Protein AF-A0A3C0EA21-F1 (afdb_monomer_lite)

Radius of gyration: 18.74 Å; chains: 1; bounding box: 52×26×47 Å

Structure (mmCIF, N/CA/C/O backbone):
data_AF-A0A3C0EA21-F1
#
_entry.id   AF-A0A3C0EA21-F1
#
loop_
_atom_site.group_PDB
_atom_site.id
_atom_site.type_symbol
_atom_site.label_atom_id
_atom_site.label_alt_id
_atom_site.label_comp_id
_atom_site.label_asym_id
_atom_site.label_entity_id
_atom_site.label_seq_id
_atom_site.pdbx_PDB_ins_code
_atom_site.Cartn_x
_atom_site.Cartn_y
_atom_site.Cartn_z
_atom_site.occupancy
_atom_site.B_iso_or_equiv
_atom_site.auth_seq_id
_atom_site.auth_comp_id
_atom_site.auth_asym_id
_atom_site.auth_atom_id
_atom_site.pdbx_PDB_model_num
ATOM 1 N N . MET A 1 1 ? -34.820 5.944 -8.350 1.00 35.91 1 MET A N 1
ATOM 2 C CA . MET A 1 1 ? -34.571 5.439 -6.982 1.00 35.91 1 MET A CA 1
ATOM 3 C C . MET A 1 1 ? -33.101 5.651 -6.672 1.00 35.91 1 MET A C 1
ATOM 5 O O . MET A 1 1 ? -32.266 5.220 -7.448 1.00 35.91 1 MET A O 1
ATOM 9 N N . SER A 1 2 ? -32.838 6.439 -5.630 1.00 38.44 2 SER A N 1
ATOM 10 C CA . SER A 1 2 ? -31.528 6.955 -5.207 1.00 38.44 2 SER A CA 1
ATOM 11 C C . SER A 1 2 ? -30.592 5.862 -4.678 1.00 38.44 2 SER A C 1
ATOM 13 O O . SER A 1 2 ? -31.096 4.922 -4.060 1.00 38.44 2 SER A O 1
ATOM 15 N N . ARG A 1 3 ? -29.274 6.060 -4.888 1.00 41.22 3 ARG A N 1
ATOM 16 C CA . ARG A 1 3 ? -28.055 5.478 -4.255 1.00 41.22 3 ARG A CA 1
ATOM 17 C C . ARG A 1 3 ? -27.056 5.208 -5.385 1.00 41.22 3 ARG A C 1
ATOM 19 O O . ARG A 1 3 ? -27.339 4.374 -6.225 1.00 41.22 3 ARG A O 1
ATOM 26 N N . PHE A 1 4 ? -25.996 5.988 -5.586 1.00 42.06 4 PHE A N 1
ATOM 27 C CA . PHE A 1 4 ? -24.858 6.177 -4.688 1.00 42.06 4 PHE A CA 1
ATOM 28 C C . PHE A 1 4 ? -24.368 7.634 -4.728 1.00 42.06 4 PHE A C 1
ATOM 30 O O . PHE A 1 4 ? -23.928 8.122 -5.762 1.00 42.06 4 PHE A O 1
ATOM 37 N N . GLY A 1 5 ? -24.462 8.329 -3.594 1.00 36.94 5 GLY A N 1
ATOM 38 C CA . GLY A 1 5 ? -23.948 9.689 -3.394 1.00 36.94 5 GLY A CA 1
ATOM 39 C C . GLY A 1 5 ? -22.817 9.716 -2.366 1.00 36.94 5 GLY A C 1
ATOM 40 O O . GLY A 1 5 ? -22.828 10.564 -1.481 1.00 36.94 5 GLY A O 1
ATOM 41 N N . GLY A 1 6 ? -21.905 8.743 -2.421 1.00 47.34 6 GLY A N 1
ATOM 42 C CA . GLY A 1 6 ? -20.724 8.686 -1.561 1.00 47.34 6 GLY A CA 1
ATOM 43 C C . GLY A 1 6 ? -19.467 8.870 -2.400 1.00 47.34 6 GLY A C 1
ATOM 44 O O . GLY A 1 6 ? -19.186 8.048 -3.269 1.00 47.34 6 GLY A O 1
ATOM 45 N N . SER A 1 7 ? -18.717 9.947 -2.169 1.00 55.28 7 SER A N 1
ATOM 46 C CA . SER A 1 7 ? -17.363 10.078 -2.711 1.00 55.28 7 SER A CA 1
ATOM 47 C C . SER A 1 7 ? -16.464 9.073 -1.994 1.00 55.28 7 SER A C 1
ATOM 49 O O . SER A 1 7 ? -16.044 9.330 -0.867 1.00 55.28 7 SER A O 1
ATOM 51 N N . TYR A 1 8 ? -16.177 7.935 -2.628 1.00 57.28 8 TYR A N 1
ATOM 52 C CA . TYR A 1 8 ? -15.160 7.001 -2.146 1.00 57.28 8 TYR A CA 1
ATOM 53 C C . TYR A 1 8 ? -13.814 7.730 -2.087 1.00 57.28 8 TYR A C 1
ATOM 55 O O . TYR A 1 8 ? -13.249 8.101 -3.116 1.00 57.28 8 TYR A O 1
ATOM 63 N N . ALA A 1 9 ? -13.318 7.977 -0.877 1.00 74.19 9 ALA A N 1
ATOM 64 C CA . ALA A 1 9 ? -12.026 8.614 -0.661 1.00 74.19 9 ALA A CA 1
ATOM 65 C C . ALA A 1 9 ? -10.981 7.543 -0.332 1.00 74.19 9 ALA A C 1
ATOM 67 O O . ALA A 1 9 ? -11.145 6.777 0.621 1.00 74.19 9 ALA A O 1
ATOM 68 N N . VAL A 1 10 ? -9.902 7.504 -1.117 1.00 76.56 10 VAL A N 1
ATOM 69 C CA . VAL A 1 10 ? -8.715 6.696 -0.819 1.00 76.56 10 VAL A CA 1
ATOM 70 C C . VAL A 1 10 ? -7.712 7.574 -0.082 1.00 76.56 10 VAL A C 1
ATOM 72 O O . VAL A 1 10 ? -7.332 8.636 -0.573 1.00 76.56 10 VAL A O 1
ATOM 75 N N . LEU A 1 11 ? -7.289 7.137 1.100 1.00 75.06 11 LEU A N 1
ATOM 76 C CA . LEU A 1 11 ? -6.243 7.783 1.881 1.00 75.06 11 LEU A CA 1
ATOM 77 C C . LEU A 1 11 ? -4.923 7.038 1.661 1.00 75.06 11 LEU A C 1
ATOM 79 O O . LEU A 1 11 ? -4.826 5.862 2.006 1.00 75.06 11 LEU A O 1
ATOM 83 N N . LEU A 1 12 ? -3.920 7.724 1.111 1.00 77.69 12 LEU A N 1
ATOM 84 C CA . LEU A 1 12 ? -2.558 7.206 0.981 1.00 77.69 12 LEU A CA 1
ATOM 85 C C . LEU A 1 12 ? -1.689 7.753 2.117 1.00 77.69 12 LEU A C 1
ATOM 87 O O . LEU A 1 12 ? -1.577 8.968 2.274 1.00 77.69 12 LEU A O 1
ATOM 91 N N . LEU A 1 13 ? -1.088 6.859 2.898 1.00 73.06 13 LEU A N 1
ATOM 92 C CA . LEU A 1 13 ? -0.196 7.196 4.006 1.00 73.06 13 LEU A CA 1
ATOM 93 C C . LEU A 1 13 ? 1.208 6.651 3.731 1.00 73.06 13 LEU A C 1
ATOM 95 O O . LEU A 1 13 ? 1.386 5.450 3.525 1.00 73.06 13 LEU A O 1
ATOM 99 N N . ASP A 1 14 ? 2.205 7.530 3.756 1.00 71.88 14 ASP A N 1
ATOM 100 C CA . ASP A 1 14 ? 3.612 7.139 3.745 1.00 71.88 14 ASP A CA 1
ATOM 101 C C . ASP A 1 14 ? 4.130 7.138 5.191 1.00 71.88 14 ASP A C 1
ATOM 103 O O . ASP A 1 14 ? 4.133 8.179 5.863 1.00 71.88 14 ASP A O 1
ATOM 107 N N . GLU A 1 15 ? 4.512 5.963 5.705 1.00 61.19 15 GLU A N 1
ATOM 108 C CA . GLU A 1 15 ? 4.927 5.767 7.103 1.00 61.19 15 GLU A CA 1
ATOM 109 C C . GLU A 1 15 ? 6.223 6.537 7.453 1.00 61.19 15 GLU A C 1
ATOM 111 O O . GLU A 1 15 ? 6.562 6.669 8.628 1.00 61.19 15 GLU A O 1
ATOM 116 N N . ALA A 1 16 ? 6.884 7.174 6.477 1.00 54.19 16 ALA A N 1
ATOM 117 C CA . ALA A 1 16 ? 7.945 8.157 6.711 1.00 54.19 16 ALA A CA 1
ATOM 118 C C . ALA A 1 16 ? 7.466 9.497 7.327 1.00 54.19 16 ALA A C 1
ATOM 120 O O . ALA A 1 16 ? 8.285 10.288 7.798 1.00 54.19 16 ALA A O 1
ATOM 121 N N . THR A 1 17 ? 6.157 9.774 7.379 1.00 47.81 17 THR A N 1
ATOM 122 C CA . THR A 1 17 ? 5.621 11.103 7.759 1.00 47.81 17 THR A CA 1
ATOM 123 C C . THR A 1 17 ? 5.307 11.275 9.253 1.00 47.81 17 THR A C 1
ATOM 125 O O . THR A 1 17 ? 4.414 12.039 9.621 1.00 47.81 17 THR A O 1
ATOM 128 N N . ALA A 1 18 ? 6.001 10.585 10.157 1.00 44.00 18 ALA A N 1
ATOM 129 C CA . ALA A 1 18 ? 5.729 10.736 11.583 1.00 44.00 18 ALA A CA 1
ATOM 130 C C . ALA A 1 18 ? 6.980 10.557 12.446 1.00 44.00 18 ALA A C 1
ATOM 132 O O . ALA A 1 18 ? 7.290 9.471 12.925 1.00 44.00 18 ALA A O 1
ATOM 133 N N . ALA A 1 19 ? 7.625 11.676 12.775 1.00 50.41 19 ALA A N 1
ATOM 134 C CA . ALA A 1 19 ? 8.427 11.817 13.990 1.00 50.41 19 ALA A CA 1
ATOM 135 C C . ALA A 1 19 ? 7.528 11.756 15.252 1.00 50.41 19 ALA A C 1
ATOM 137 O O . ALA A 1 19 ? 7.560 12.642 16.104 1.00 50.41 19 ALA A O 1
ATOM 138 N N . ILE A 1 20 ? 6.656 10.748 15.346 1.00 53.22 20 ILE A N 1
ATOM 139 C CA . ILE A 1 20 ? 5.668 10.588 16.410 1.00 53.22 20 ILE A CA 1
ATOM 140 C C . ILE A 1 20 ? 6.130 9.443 17.312 1.00 53.22 20 ILE A C 1
ATOM 142 O O . ILE A 1 20 ? 6.270 8.301 16.886 1.00 53.22 20 ILE A O 1
ATOM 146 N N . VAL A 1 21 ? 6.382 9.770 18.580 1.00 56.50 21 VAL A N 1
ATOM 147 C CA . VAL A 1 21 ? 6.737 8.814 19.637 1.00 56.50 21 VAL A CA 1
ATOM 148 C C . VAL A 1 21 ? 5.591 7.808 19.823 1.00 56.50 21 VAL A C 1
ATOM 150 O O . VAL A 1 21 ? 4.420 8.187 19.816 1.00 56.50 21 VAL A O 1
ATOM 153 N N . SER A 1 22 ? 5.936 6.532 20.009 1.00 58.72 22 SER A N 1
ATOM 154 C CA . SER A 1 22 ? 5.068 5.338 19.959 1.00 58.72 22 SER A CA 1
ATOM 155 C C . SER A 1 22 ? 3.670 5.436 20.595 1.00 58.72 22 SER A C 1
ATOM 157 O O . SER A 1 22 ? 2.733 4.822 20.090 1.00 58.72 22 SER A O 1
ATOM 159 N N . ALA A 1 23 ? 3.489 6.198 21.678 1.00 58.66 23 ALA A N 1
ATOM 160 C CA . ALA A 1 23 ? 2.183 6.364 22.325 1.00 58.66 23 ALA A CA 1
ATOM 161 C C . ALA A 1 23 ? 1.194 7.200 21.487 1.00 58.66 23 ALA A C 1
ATOM 163 O O . ALA A 1 23 ? 0.006 6.885 21.423 1.00 58.66 23 ALA A O 1
ATOM 164 N N . SER A 1 24 ? 1.683 8.239 20.806 1.00 65.25 24 SER A N 1
ATOM 165 C CA . SER A 1 24 ? 0.860 9.094 19.942 1.00 65.25 24 SER A CA 1
ATOM 166 C C . SER A 1 24 ? 0.525 8.415 18.608 1.00 65.25 24 SER A C 1
ATOM 168 O O . SER A 1 24 ? -0.494 8.725 17.996 1.00 65.25 24 SER A O 1
ATOM 170 N N . GLU A 1 25 ? 1.337 7.444 18.182 1.00 67.88 25 GLU A N 1
ATOM 171 C CA . GLU A 1 25 ? 1.123 6.678 16.953 1.00 67.88 25 GLU A CA 1
ATOM 172 C C . GLU A 1 25 ? -0.128 5.788 17.048 1.00 67.88 25 GLU A C 1
ATOM 174 O O . GLU A 1 25 ? -0.987 5.825 16.167 1.00 67.88 25 GLU A O 1
ATOM 179 N N . ALA A 1 26 ? -0.278 5.038 18.144 1.00 71.31 26 ALA A N 1
ATOM 180 C CA . ALA A 1 26 ? -1.426 4.154 18.353 1.00 71.31 26 ALA A CA 1
ATOM 181 C C . ALA A 1 26 ? -2.753 4.932 18.422 1.00 71.31 26 ALA A C 1
ATOM 183 O O . ALA A 1 26 ? -3.750 4.523 17.826 1.00 71.31 26 ALA A O 1
ATOM 184 N N . ALA A 1 27 ? -2.760 6.087 19.097 1.00 73.06 27 ALA A N 1
ATOM 185 C CA . ALA A 1 27 ? -3.936 6.952 19.184 1.00 73.06 27 ALA A CA 1
ATOM 186 C C . ALA A 1 27 ? -4.318 7.548 17.817 1.00 73.06 27 ALA A C 1
ATOM 188 O O . ALA A 1 27 ? -5.494 7.560 17.450 1.00 73.06 27 ALA A O 1
ATOM 189 N N . PHE A 1 28 ? -3.329 7.991 17.036 1.00 74.38 28 PHE A N 1
ATOM 190 C CA . PHE A 1 28 ? -3.549 8.501 15.684 1.00 74.38 28 PHE A CA 1
ATOM 191 C 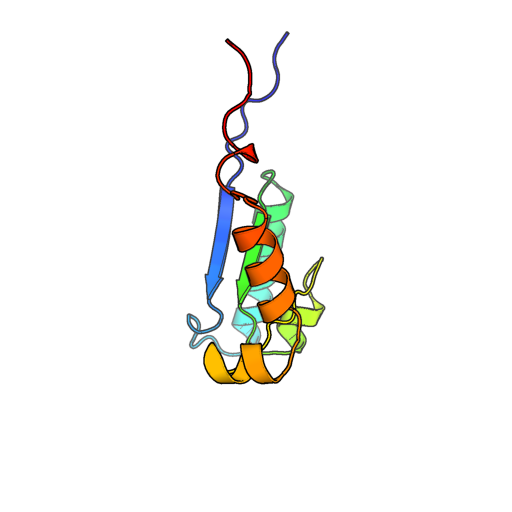C . PHE A 1 28 ? -4.084 7.413 14.741 1.00 74.38 28 PHE A C 1
ATOM 193 O O . PHE A 1 28 ? -5.074 7.636 14.045 1.00 74.38 28 PHE A O 1
ATOM 200 N N . ARG A 1 29 ? -3.502 6.205 14.776 1.00 73.31 29 ARG A N 1
ATOM 201 C CA . ARG A 1 29 ? -3.990 5.036 14.020 1.00 73.31 29 ARG A CA 1
ATOM 202 C C . ARG A 1 29 ? -5.418 4.657 14.407 1.00 73.31 29 ARG A C 1
ATOM 204 O O . ARG A 1 29 ? -6.228 4.376 13.526 1.00 73.31 29 ARG A O 1
ATOM 211 N N . ALA A 1 30 ? -5.756 4.693 15.696 1.00 76.94 30 ALA A N 1
ATOM 212 C CA . ALA A 1 30 ? -7.112 4.425 16.171 1.00 76.94 30 ALA A CA 1
ATOM 213 C C . ALA A 1 30 ? -8.118 5.477 15.670 1.00 76.94 30 ALA A C 1
ATOM 215 O O . ALA A 1 30 ? -9.198 5.118 15.201 1.00 76.94 30 ALA A O 1
ATOM 216 N N . ALA A 1 31 ? -7.749 6.761 15.702 1.00 76.25 31 ALA A N 1
ATOM 217 C CA . ALA A 1 31 ? -8.577 7.843 15.172 1.00 76.25 31 ALA A CA 1
ATOM 218 C C . ALA A 1 31 ? -8.771 7.734 13.649 1.00 76.25 31 ALA A C 1
ATOM 220 O O . ALA A 1 31 ? -9.888 7.896 13.154 1.00 76.25 31 ALA A O 1
ATOM 221 N N . LEU A 1 32 ? -7.708 7.397 12.907 1.00 74.56 32 LEU A N 1
ATOM 222 C CA . LEU A 1 32 ? -7.787 7.115 11.473 1.00 74.56 32 LEU A CA 1
ATOM 223 C C . LEU A 1 32 ? -8.714 5.934 11.188 1.00 74.56 32 LEU A C 1
ATOM 225 O O . LEU A 1 32 ? -9.602 6.056 10.349 1.00 74.56 32 LEU A O 1
ATOM 229 N N . ARG A 1 33 ? -8.569 4.823 11.918 1.00 74.62 33 ARG A N 1
ATOM 230 C CA . ARG A 1 33 ? -9.426 3.641 11.764 1.00 74.62 33 ARG A CA 1
ATOM 231 C C . ARG A 1 33 ? -10.896 3.981 12.015 1.00 74.62 33 ARG A C 1
ATOM 233 O O . ARG A 1 33 ? -11.738 3.650 11.189 1.00 74.62 33 ARG A O 1
ATOM 240 N N . ALA A 1 34 ? -11.199 4.713 13.087 1.00 73.75 34 ALA A N 1
ATOM 241 C CA . ALA A 1 34 ? -12.562 5.160 13.384 1.00 73.75 34 ALA A CA 1
ATOM 242 C C . ALA A 1 34 ? -13.147 6.067 12.279 1.00 73.75 34 ALA A C 1
ATOM 244 O O . ALA A 1 34 ? -14.321 5.952 11.921 1.00 73.75 34 ALA A O 1
ATOM 245 N N . SER A 1 35 ? -12.324 6.946 11.699 1.00 71.12 35 SER A N 1
ATOM 246 C CA . SER A 1 35 ? -12.719 7.814 10.581 1.00 71.12 35 SER A CA 1
ATOM 247 C C . SER A 1 35 ? -12.988 7.024 9.294 1.00 71.12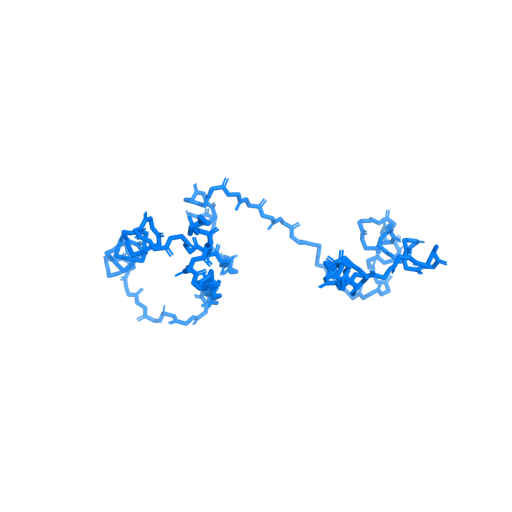 35 SER A C 1
ATOM 249 O O . SER A 1 35 ? -13.958 7.278 8.585 1.00 71.12 35 SER A O 1
ATOM 251 N N . VAL A 1 36 ? -12.166 6.016 9.010 1.00 71.31 36 VAL A N 1
ATOM 252 C CA . VAL A 1 36 ? -12.271 5.183 7.804 1.00 71.31 36 VAL A CA 1
ATOM 253 C C . VAL A 1 36 ? -13.496 4.274 7.866 1.00 71.31 36 VAL A C 1
ATOM 255 O O . VAL A 1 36 ? -14.251 4.207 6.898 1.00 71.31 36 VAL A O 1
ATOM 258 N N . SER A 1 37 ? -13.755 3.656 9.023 1.00 68.44 37 SER A N 1
ATOM 259 C CA . SER A 1 37 ? -14.918 2.787 9.237 1.00 68.44 37 SER A CA 1
ATOM 260 C C . SER A 1 37 ? -16.266 3.509 9.149 1.00 68.44 37 SER A C 1
ATOM 262 O O . SER A 1 37 ? -17.291 2.848 9.021 1.00 68.44 37 SER A O 1
ATOM 264 N N . SER A 1 38 ? -16.295 4.843 9.234 1.00 66.56 38 SER A N 1
ATOM 265 C CA . SER A 1 38 ? -17.539 5.625 9.239 1.00 66.56 38 SER A CA 1
ATOM 266 C C . SER A 1 38 ? -17.899 6.262 7.892 1.00 66.56 38 SER A C 1
ATOM 268 O O . SER A 1 38 ? -18.989 6.821 7.785 1.00 66.56 38 SER A O 1
ATOM 270 N N . GLN A 1 39 ? -17.027 6.207 6.873 1.00 65.75 39 GLN A N 1
ATOM 271 C CA . GLN A 1 39 ? -17.190 7.016 5.652 1.00 65.75 39 GLN A CA 1
ATOM 272 C C . GLN A 1 39 ? -16.936 6.292 4.313 1.00 65.75 39 GLN A C 1
ATOM 274 O O . GLN A 1 39 ? -16.613 6.964 3.337 1.00 65.75 39 GLN A O 1
ATOM 279 N N . ASP A 1 40 ? -17.076 4.963 4.232 1.00 70.88 40 ASP A N 1
ATOM 280 C CA . ASP A 1 40 ? -16.811 4.185 2.999 1.00 70.88 40 ASP A CA 1
ATOM 281 C C . ASP A 1 40 ? -15.449 4.541 2.359 1.00 70.88 40 ASP A C 1
ATOM 283 O O . ASP A 1 40 ? -15.331 4.822 1.164 1.00 70.88 40 ASP A O 1
ATOM 287 N N . ARG A 1 41 ? -14.396 4.588 3.185 1.00 74.38 41 ARG A N 1
ATOM 288 C CA . ARG A 1 41 ? -13.037 4.963 2.764 1.00 74.38 41 ARG A CA 1
ATOM 289 C C . ARG A 1 41 ? -12.126 3.745 2.691 1.00 74.38 41 ARG A C 1
ATOM 291 O O . ARG A 1 41 ? -12.277 2.809 3.470 1.00 74.38 41 ARG A O 1
ATOM 298 N N . ALA A 1 42 ? -11.131 3.802 1.810 1.00 81.94 42 ALA A N 1
ATOM 299 C CA . ALA A 1 42 ? -10.038 2.832 1.762 1.00 81.94 42 ALA A CA 1
ATOM 300 C C . ALA A 1 42 ? -8.732 3.498 2.211 1.00 81.94 42 ALA A C 1
ATOM 302 O O . ALA A 1 42 ? -8.472 4.650 1.864 1.00 81.94 42 ALA A O 1
ATOM 303 N N . VAL A 1 43 ? -7.903 2.779 2.969 1.00 82.75 43 VAL A N 1
ATOM 304 C CA . VAL A 1 43 ? -6.567 3.247 3.363 1.00 82.75 43 VAL A CA 1
ATOM 305 C C . VAL A 1 43 ? -5.523 2.368 2.706 1.00 82.75 43 VAL A C 1
ATOM 307 O O . VAL A 1 43 ? -5.532 1.153 2.884 1.00 82.75 43 VAL A O 1
ATOM 310 N N . LEU A 1 44 ? -4.601 3.000 1.991 1.00 84.56 44 LEU A N 1
ATOM 311 C CA . LEU A 1 44 ? -3.382 2.378 1.506 1.00 84.56 44 LEU A CA 1
ATOM 312 C C . LEU A 1 44 ? -2.215 2.973 2.292 1.00 84.56 44 LEU A C 1
ATOM 314 O O . LEU A 1 44 ? -2.047 4.189 2.327 1.00 84.56 44 LEU A O 1
ATOM 318 N N . THR A 1 45 ? -1.417 2.128 2.937 1.00 81.44 45 THR A N 1
ATOM 319 C CA . THR A 1 45 ? -0.233 2.573 3.679 1.00 81.44 45 THR A CA 1
ATOM 320 C C . THR A 1 45 ? 0.998 1.828 3.193 1.00 81.44 45 THR A C 1
ATOM 322 O O . THR A 1 45 ? 0.963 0.606 3.042 1.00 81.44 45 THR A O 1
ATOM 325 N N . VAL A 1 46 ? 2.092 2.554 2.972 1.00 83.94 46 VAL A N 1
ATOM 326 C CA . VA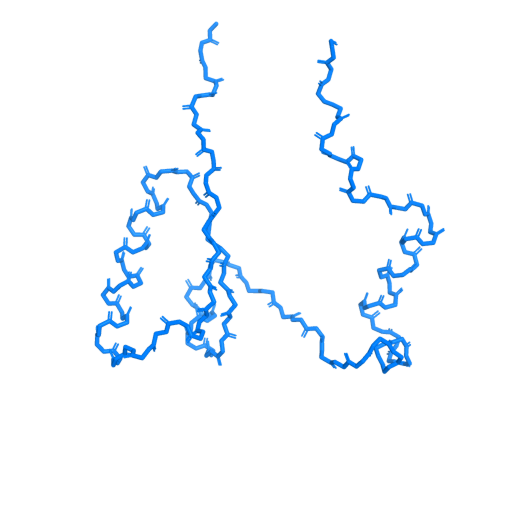L A 1 46 ? 3.412 1.942 2.778 1.00 83.94 46 VAL A CA 1
ATOM 327 C C . VAL A 1 46 ? 4.006 1.721 4.157 1.00 83.94 46 VAL A C 1
ATOM 329 O O . VAL A 1 46 ? 4.200 2.682 4.897 1.00 83.94 46 VAL A O 1
ATOM 332 N N . ALA A 1 47 ? 4.212 0.458 4.528 1.00 79.94 47 ALA A N 1
ATOM 333 C CA . ALA A 1 47 ? 4.668 0.097 5.860 1.00 79.94 47 ALA A CA 1
ATOM 334 C C . ALA A 1 47 ? 6.183 -0.174 5.897 1.00 79.94 47 ALA A C 1
ATOM 336 O O . ALA A 1 47 ? 6.674 -1.051 5.192 1.00 79.94 47 ALA A O 1
ATOM 337 N N . HIS A 1 48 ? 6.909 0.518 6.773 1.00 79.50 48 HIS A N 1
ATOM 338 C CA . HIS A 1 48 ? 8.304 0.255 7.139 1.00 79.50 48 HIS A CA 1
ATOM 339 C C . HIS A 1 48 ? 8.434 -0.650 8.373 1.00 79.50 48 HIS A C 1
ATOM 341 O O . HIS A 1 48 ? 9.509 -1.195 8.633 1.00 79.50 48 HIS A O 1
ATOM 347 N N . ARG A 1 49 ? 7.360 -0.818 9.157 1.00 77.75 49 ARG A N 1
ATOM 348 C CA . ARG A 1 49 ? 7.353 -1.660 10.364 1.00 77.75 49 ARG A CA 1
ATOM 349 C C . ARG A 1 49 ? 6.379 -2.821 10.212 1.00 77.75 49 ARG A C 1
ATOM 351 O O . ARG A 1 49 ? 5.204 -2.629 9.922 1.00 77.75 49 ARG A O 1
ATOM 358 N N . LEU A 1 50 ? 6.825 -4.036 10.537 1.00 80.12 50 LEU A N 1
ATOM 359 C CA . LEU A 1 50 ? 5.953 -5.220 10.511 1.00 80.12 50 LEU A CA 1
ATOM 360 C C . LEU A 1 50 ? 4.760 -5.107 11.470 1.00 80.12 50 LEU A C 1
ATOM 362 O O . LEU A 1 50 ? 3.701 -5.652 11.182 1.00 80.12 50 LEU A O 1
ATOM 366 N N . SER A 1 51 ? 4.903 -4.398 12.596 1.00 77.94 51 SER A N 1
ATOM 367 C CA . SER A 1 51 ? 3.782 -4.117 13.506 1.00 77.94 51 SER A CA 1
ATOM 368 C C . SER A 1 51 ? 2.638 -3.398 12.793 1.00 77.94 51 SER A C 1
ATOM 370 O O . SER A 1 51 ? 1.485 -3.760 12.980 1.00 77.94 51 SER A O 1
ATOM 372 N N . THR A 1 52 ? 2.973 -2.450 11.920 1.00 73.06 52 THR A N 1
ATOM 373 C CA . THR A 1 52 ? 2.020 -1.681 11.119 1.00 73.06 52 THR A CA 1
ATOM 374 C C . THR A 1 52 ? 1.331 -2.557 10.087 1.00 73.06 52 THR A C 1
ATOM 376 O O . THR A 1 52 ? 0.108 -2.535 9.980 1.00 73.06 52 THR A O 1
ATOM 379 N N . SER A 1 53 ? 2.095 -3.382 9.366 1.00 80.81 53 SER A N 1
ATOM 380 C CA . SER A 1 53 ? 1.527 -4.306 8.380 1.00 80.81 53 SER A CA 1
ATOM 381 C C . SER A 1 53 ? 0.566 -5.309 9.022 1.00 80.81 53 SER A C 1
ATOM 383 O O . SER A 1 53 ? -0.450 -5.649 8.432 1.00 80.81 53 SER A O 1
ATOM 385 N N . ARG A 1 54 ? 0.850 -5.770 10.246 1.00 83.56 54 ARG A N 1
ATOM 386 C CA . ARG A 1 54 ? 0.013 -6.755 10.956 1.00 83.56 54 ARG A CA 1
ATOM 387 C C . ARG A 1 54 ? -1.361 -6.235 11.368 1.00 83.56 54 ARG A C 1
ATOM 389 O O . ARG A 1 54 ? -2.230 -7.042 11.676 1.00 83.56 54 ARG A O 1
ATOM 396 N N . GLU A 1 55 ? -1.545 -4.922 11.413 1.00 78.44 55 GLU A N 1
ATOM 397 C CA . GLU A 1 55 ? -2.828 -4.299 11.735 1.00 78.44 55 GLU A CA 1
ATOM 398 C C . GLU A 1 55 ? -3.722 -4.100 10.503 1.00 78.44 55 GLU A C 1
ATOM 400 O O . GLU A 1 55 ? -4.900 -3.774 10.673 1.00 78.44 55 GLU A O 1
ATOM 405 N N . ALA A 1 56 ? -3.179 -4.250 9.290 1.00 83.12 56 ALA A N 1
ATOM 406 C CA . ALA A 1 56 ? -3.903 -4.040 8.043 1.00 83.12 56 ALA A CA 1
ATOM 407 C C . ALA A 1 56 ? -4.842 -5.211 7.721 1.00 83.12 56 ALA A C 1
ATOM 409 O O . ALA A 1 56 ? -4.534 -6.367 8.010 1.00 83.12 56 ALA A O 1
ATOM 410 N N . ASP A 1 57 ? -5.959 -4.909 7.056 1.00 86.12 57 ASP A N 1
ATOM 411 C CA . ASP A 1 57 ? -6.888 -5.935 6.567 1.00 86.12 57 ASP A CA 1
ATOM 412 C C . ASP A 1 57 ? -6.246 -6.804 5.471 1.00 86.12 57 ASP A C 1
ATOM 414 O O . ASP A 1 57 ? -6.540 -7.993 5.351 1.00 86.12 57 ASP A O 1
ATOM 418 N N . GLN A 1 58 ? -5.342 -6.218 4.677 1.00 88.00 58 GLN A N 1
ATOM 419 C CA . GLN A 1 58 ? -4.545 -6.903 3.660 1.00 88.00 58 GLN A CA 1
ATOM 420 C C . GLN A 1 58 ? -3.119 -6.347 3.626 1.00 88.00 58 GLN A C 1
ATOM 422 O O . GLN A 1 58 ? -2.904 -5.147 3.791 1.00 88.00 58 GLN A O 1
ATOM 427 N N . VAL A 1 59 ? -2.146 -7.225 3.368 1.00 89.62 59 VAL A N 1
ATOM 428 C CA . VAL A 1 59 ? -0.727 -6.867 3.238 1.00 89.62 59 VAL A CA 1
ATOM 429 C C . VAL A 1 59 ? -0.229 -7.278 1.861 1.00 89.62 59 VAL A C 1
ATOM 431 O O . VAL A 1 59 ? -0.283 -8.455 1.505 1.00 89.62 59 VAL A O 1
ATOM 434 N N . LEU A 1 60 ? 0.296 -6.314 1.104 1.00 89.69 60 LEU A N 1
ATOM 435 C CA . LEU A 1 60 ? 0.993 -6.562 -0.153 1.00 89.69 60 LEU A CA 1
ATOM 436 C C . LEU A 1 60 ? 2.499 -6.422 0.074 1.00 89.69 60 LEU A C 1
ATOM 438 O O . LEU A 1 60 ? 2.962 -5.409 0.592 1.00 89.69 60 LEU A O 1
ATOM 442 N N . VAL A 1 61 ? 3.259 -7.442 -0.324 1.00 87.31 61 VAL A N 1
ATOM 443 C CA . VAL A 1 61 ? 4.728 -7.434 -0.274 1.00 87.31 61 VAL A CA 1
ATOM 444 C C . VAL A 1 61 ? 5.259 -7.223 -1.687 1.00 87.31 61 VAL A C 1
ATOM 446 O O . VAL A 1 61 ? 4.946 -8.005 -2.589 1.00 87.31 61 VAL A O 1
ATOM 449 N N . MET A 1 62 ? 6.047 -6.166 -1.869 1.00 86.56 62 MET A N 1
ATOM 450 C CA . MET A 1 62 ? 6.630 -5.781 -3.156 1.00 86.56 62 MET A CA 1
ATOM 451 C C . MET A 1 62 ? 8.011 -6.418 -3.357 1.00 86.56 62 MET A C 1
ATOM 453 O O . MET A 1 62 ? 8.705 -6.735 -2.391 1.00 86.56 62 MET A O 1
ATOM 457 N N . GLU A 1 63 ? 8.399 -6.622 -4.616 1.00 88.19 63 GLU A N 1
ATOM 458 C CA . GLU A 1 63 ? 9.746 -7.069 -4.982 1.00 88.19 63 GLU A CA 1
ATOM 459 C C . GLU A 1 63 ? 10.711 -5.870 -5.014 1.00 88.19 63 GLU A C 1
ATOM 461 O O . GLU A 1 63 ? 10.349 -4.797 -5.493 1.00 88.19 63 GLU A O 1
ATOM 466 N N . GLU A 1 64 ? 11.942 -6.053 -4.525 1.00 89.06 64 GLU A N 1
ATOM 467 C CA . GLU A 1 64 ? 12.986 -5.019 -4.501 1.00 89.06 64 GLU A CA 1
ATOM 468 C C . GLU A 1 64 ? 14.136 -5.366 -5.462 1.00 89.06 64 GLU A C 1
ATOM 470 O O . GLU A 1 64 ? 14.682 -6.479 -5.436 1.00 89.06 64 GLU A O 1
ATOM 475 N N . GLY A 1 65 ? 14.520 -4.404 -6.302 1.00 90.69 65 GLY A N 1
ATOM 476 C CA . GLY A 1 65 ? 15.625 -4.505 -7.257 1.00 90.69 65 GLY A CA 1
ATOM 477 C C . GLY A 1 65 ? 15.473 -3.512 -8.410 1.00 90.69 65 GLY A C 1
ATOM 478 O O . GLY A 1 65 ? 14.429 -2.874 -8.545 1.00 90.69 65 GLY A O 1
ATOM 479 N N . THR A 1 66 ? 16.501 -3.383 -9.254 1.00 93.50 66 THR A N 1
ATOM 480 C CA . THR A 1 66 ? 16.349 -2.660 -10.529 1.00 93.50 66 THR A CA 1
ATOM 481 C C . THR A 1 66 ? 15.483 -3.473 -11.499 1.00 93.50 66 THR A C 1
ATOM 483 O O . THR A 1 66 ? 15.379 -4.694 -11.339 1.00 93.50 66 THR A O 1
ATOM 486 N N . PRO A 1 67 ? 14.878 -2.854 -12.529 1.00 92.56 67 PRO A N 1
ATOM 487 C CA . PRO A 1 67 ? 14.138 -3.593 -13.550 1.00 92.56 67 PRO A CA 1
ATOM 488 C C . PRO A 1 67 ? 14.942 -4.753 -14.157 1.00 92.56 67 PRO A C 1
ATOM 490 O O . PRO A 1 67 ? 14.425 -5.861 -14.262 1.00 92.56 67 PRO A O 1
ATOM 493 N N . GLU A 1 68 ? 16.226 -4.554 -14.470 1.00 94.06 68 GLU A N 1
ATOM 494 C CA . GLU A 1 68 ? 17.096 -5.601 -15.020 1.00 94.06 68 GLU A CA 1
ATOM 495 C C . GLU A 1 68 ? 17.309 -6.752 -14.028 1.00 94.06 68 GLU A C 1
ATOM 497 O O . GLU A 1 68 ? 17.301 -7.924 -14.412 1.00 94.06 68 GLU A O 1
ATOM 502 N N . ASP A 1 69 ? 17.483 -6.441 -12.741 1.00 94.88 69 ASP A N 1
ATOM 503 C CA . ASP A 1 69 ? 17.600 -7.447 -11.687 1.00 94.88 69 ASP A CA 1
ATOM 504 C C . ASP A 1 69 ? 16.317 -8.262 -11.548 1.00 94.88 69 ASP A C 1
ATOM 506 O O . ASP A 1 69 ? 16.370 -9.491 -11.481 1.00 94.88 69 ASP A O 1
ATOM 510 N N . LEU A 1 70 ? 15.166 -7.589 -11.522 1.00 93.94 70 LEU A N 1
ATOM 511 C CA . LEU A 1 70 ? 13.861 -8.227 -11.384 1.00 93.94 70 LEU A CA 1
ATOM 512 C C . LEU A 1 70 ? 13.523 -9.096 -12.604 1.00 93.94 70 LEU A C 1
ATOM 514 O O . LEU A 1 70 ? 13.036 -10.214 -12.437 1.00 93.94 70 LEU A O 1
ATOM 518 N N . MET A 1 71 ? 13.879 -8.647 -13.812 1.00 91.25 71 MET A N 1
ATOM 519 C CA . MET A 1 71 ? 13.757 -9.444 -15.037 1.00 91.25 71 MET A CA 1
ATOM 520 C C . MET A 1 71 ? 14.627 -10.703 -14.991 1.00 91.25 71 MET A C 1
ATOM 522 O O . MET A 1 71 ? 14.155 -11.790 -15.326 1.00 91.25 71 MET A O 1
ATOM 526 N N . ARG A 1 72 ? 15.885 -10.589 -14.534 1.00 93.81 72 ARG A N 1
ATOM 527 C CA . ARG A 1 72 ? 16.791 -11.745 -14.384 1.00 93.81 72 ARG A CA 1
ATOM 528 C C . ARG A 1 72 ? 16.286 -12.765 -13.369 1.00 93.81 72 ARG A C 1
ATOM 530 O O . ARG A 1 72 ? 16.532 -13.954 -13.548 1.00 93.81 72 ARG A O 1
ATOM 537 N N . ARG A 1 73 ? 15.593 -12.317 -12.318 1.00 93.50 73 ARG A N 1
ATOM 538 C CA . ARG A 1 73 ? 14.987 -13.196 -11.303 1.00 93.50 73 ARG A CA 1
ATOM 539 C C . ARG A 1 73 ? 13.778 -13.975 -11.829 1.00 93.50 73 ARG A C 1
ATOM 541 O O . ARG A 1 73 ? 13.374 -14.919 -11.161 1.00 93.50 73 ARG A O 1
ATOM 548 N N . GLN A 1 74 ? 13.224 -13.599 -12.989 1.00 88.75 74 GLN A N 1
ATOM 549 C CA . GLN A 1 74 ? 12.045 -14.236 -13.596 1.00 88.75 74 GLN A CA 1
ATOM 550 C C . GLN A 1 74 ? 10.861 -14.344 -12.613 1.00 88.75 74 GLN A C 1
ATOM 552 O O . GLN A 1 74 ? 10.188 -15.368 -12.526 1.00 88.75 74 GLN A O 1
ATOM 557 N N . GLY A 1 75 ? 10.659 -13.281 -11.823 1.00 89.62 75 GLY A N 1
ATOM 558 C CA . GLY A 1 75 ? 9.643 -13.193 -10.769 1.00 89.62 75 GLY A CA 1
ATOM 559 C C . GLY A 1 75 ? 8.337 -12.534 -11.223 1.00 89.62 75 GLY A C 1
ATOM 560 O O . GLY A 1 75 ? 7.987 -12.548 -12.406 1.00 89.62 75 GLY A O 1
ATOM 561 N N . ARG A 1 76 ? 7.609 -11.915 -10.281 1.00 90.38 76 ARG A N 1
ATOM 562 C CA . ARG A 1 76 ? 6.312 -11.267 -10.570 1.00 90.38 76 ARG A CA 1
ATOM 563 C C . ARG A 1 76 ? 6.458 -10.105 -11.543 1.00 90.38 76 ARG A C 1
ATOM 565 O O . ARG A 1 76 ? 5.584 -9.907 -12.381 1.00 90.38 76 ARG A O 1
ATOM 572 N N . PHE A 1 77 ? 7.565 -9.372 -11.460 1.00 91.06 77 PHE A N 1
ATOM 573 C CA . PHE A 1 77 ? 7.878 -8.310 -12.409 1.00 91.06 77 PHE A CA 1
ATOM 574 C C . PHE A 1 77 ? 7.897 -8.800 -13.866 1.00 91.06 77 PHE A C 1
ATOM 576 O O . PHE A 1 77 ? 7.305 -8.163 -14.733 1.00 91.06 77 PHE A O 1
ATOM 583 N N . THR A 1 78 ? 8.501 -9.961 -14.141 1.00 91.25 78 THR A N 1
ATOM 584 C CA . THR A 1 78 ? 8.530 -10.538 -15.495 1.00 91.25 78 THR A CA 1
ATOM 585 C C . THR A 1 78 ? 7.129 -10.900 -15.980 1.00 91.25 78 THR A C 1
ATOM 587 O O . THR A 1 78 ? 6.78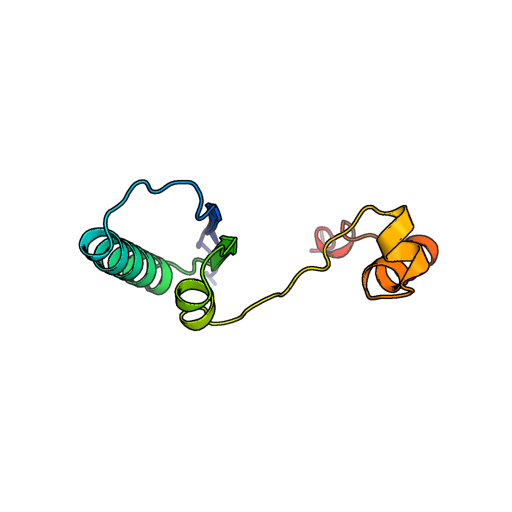1 -10.579 -17.111 1.00 91.25 78 THR A O 1
ATOM 590 N N . ALA A 1 79 ? 6.291 -11.475 -15.112 1.00 90.50 79 ALA A N 1
ATOM 591 C CA . ALA A 1 79 ? 4.903 -11.785 -15.454 1.00 90.50 79 ALA A CA 1
ATOM 592 C C . ALA A 1 79 ? 4.088 -10.525 -15.814 1.00 90.50 79 ALA A C 1
ATOM 594 O O . ALA A 1 79 ? 3.241 -10.567 -16.703 1.00 90.50 79 ALA A O 1
ATOM 595 N N . LEU A 1 80 ? 4.354 -9.386 -15.162 1.00 89.44 80 LEU A N 1
ATOM 596 C CA . LEU A 1 80 ? 3.712 -8.113 -15.511 1.00 89.44 80 LEU A CA 1
ATOM 597 C C . LEU A 1 80 ? 4.135 -7.614 -16.900 1.00 89.44 80 LEU A C 1
ATOM 599 O O . LEU A 1 80 ? 3.286 -7.142 -17.652 1.00 89.44 80 LEU A O 1
ATOM 603 N N . LEU A 1 81 ? 5.412 -7.765 -17.265 1.00 89.81 81 LEU A N 1
ATOM 604 C CA . LEU A 1 81 ? 5.897 -7.416 -18.605 1.00 89.81 81 LEU A CA 1
ATOM 605 C C . LEU A 1 81 ? 5.279 -8.307 -19.690 1.00 89.81 81 LEU A C 1
ATOM 607 O O . LEU A 1 81 ? 4.970 -7.830 -20.778 1.00 89.81 81 LEU A O 1
ATOM 611 N N . GLU A 1 82 ? 5.071 -9.592 -19.399 1.00 91.06 82 GLU A N 1
ATOM 612 C CA . GLU A 1 82 ? 4.390 -10.513 -20.316 1.00 91.06 82 GLU A CA 1
ATOM 613 C C . GLU A 1 82 ? 2.926 -10.115 -20.539 1.00 91.06 82 GLU A C 1
ATOM 615 O O . GLU A 1 82 ? 2.448 -10.154 -21.673 1.00 91.06 82 GLU A O 1
ATOM 620 N N . LEU A 1 83 ? 2.224 -9.679 -19.486 1.00 90.12 83 LEU A N 1
ATOM 621 C CA . LEU A 1 83 ? 0.860 -9.153 -19.601 1.00 90.12 83 LEU A CA 1
ATOM 622 C C . LEU A 1 83 ? 0.814 -7.876 -20.447 1.00 90.12 83 LEU A C 1
ATOM 624 O O . LEU A 1 83 ? -0.039 -7.757 -21.326 1.00 90.12 83 LEU A O 1
ATOM 628 N N . GLU A 1 84 ? 1.738 -6.943 -20.219 1.00 87.56 84 GLU A N 1
ATOM 629 C CA . GLU A 1 84 ? 1.848 -5.721 -21.022 1.00 87.56 84 GLU A CA 1
ATOM 630 C C . GLU A 1 84 ? 2.128 -6.051 -22.499 1.00 87.56 84 GLU A C 1
ATOM 632 O O . GLU A 1 84 ? 1.454 -5.533 -23.390 1.00 87.56 84 GLU A O 1
ATOM 637 N N . ALA A 1 85 ? 3.048 -6.984 -22.772 1.00 89.88 85 ALA A N 1
ATOM 638 C CA . ALA A 1 85 ? 3.342 -7.456 -24.126 1.00 89.88 85 ALA A CA 1
ATOM 639 C C . ALA A 1 85 ? 2.142 -8.162 -24.787 1.00 89.88 85 ALA A C 1
ATOM 641 O O . ALA A 1 85 ? 1.975 -8.089 -26.006 1.00 89.88 85 ALA A O 1
ATOM 642 N N . ALA A 1 86 ? 1.283 -8.805 -23.992 1.00 91.56 86 ALA A N 1
ATOM 643 C CA . ALA A 1 86 ? 0.021 -9.391 -24.437 1.00 91.56 86 ALA A CA 1
ATOM 644 C C . ALA A 1 86 ? -1.090 -8.346 -24.678 1.00 91.56 86 ALA A C 1
ATOM 646 O O . ALA A 1 86 ? -2.205 -8.714 -25.052 1.00 91.56 86 ALA A O 1
ATOM 647 N N . GLY A 1 87 ? -0.800 -7.054 -24.496 1.00 87.81 87 GLY A N 1
ATOM 648 C CA . GLY A 1 87 ? -1.737 -5.958 -24.725 1.00 87.81 87 GLY A CA 1
ATOM 649 C C . GLY A 1 87 ? -2.659 -5.669 -23.541 1.00 87.81 87 GLY A C 1
ATOM 650 O O . GLY A 1 87 ? -3.706 -5.051 -23.733 1.00 87.81 87 GLY A O 1
ATOM 651 N N . TRP A 1 88 ? -2.308 -6.110 -22.328 1.00 85.00 88 TRP A N 1
ATOM 652 C CA . TRP A 1 88 ? -3.033 -5.706 -21.126 1.00 85.00 88 TRP A CA 1
ATOM 653 C C . TRP A 1 88 ? -2.840 -4.205 -20.873 1.00 85.00 88 TRP A C 1
ATOM 655 O O . TRP A 1 88 ? -1.720 -3.738 -20.672 1.00 85.00 88 TRP A O 1
ATOM 665 N N . ASP A 1 89 ? -3.940 -3.452 -20.857 1.00 79.12 89 ASP A N 1
ATOM 666 C CA . ASP A 1 89 ? -3.945 -2.027 -2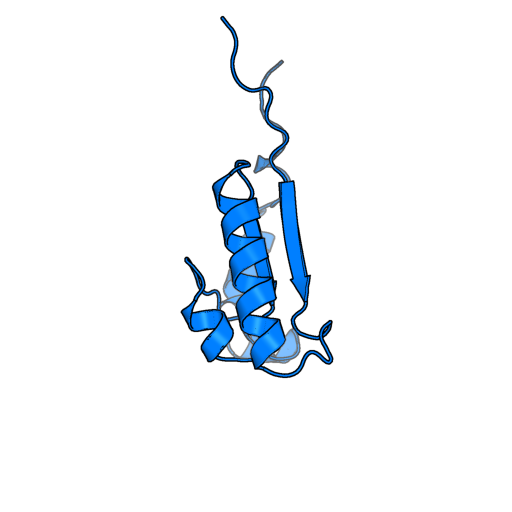0.531 1.00 79.12 89 ASP A CA 1
ATOM 667 C C . ASP A 1 89 ? -4.780 -1.785 -19.272 1.00 79.12 89 ASP A C 1
ATOM 669 O O . ASP A 1 89 ? -6.011 -1.856 -19.275 1.00 79.12 89 ASP A O 1
ATOM 673 N N . TRP A 1 90 ? -4.087 -1.440 -18.187 1.00 71.62 90 TRP A N 1
ATOM 674 C CA . TRP A 1 90 ? -4.683 -1.094 -16.898 1.00 71.62 90 TRP A CA 1
ATOM 675 C C . TRP A 1 90 ? -5.672 0.081 -16.974 1.00 71.62 90 TRP A C 1
ATOM 677 O O . TRP A 1 90 ? -6.462 0.281 -16.052 1.00 71.62 90 TRP A O 1
ATOM 687 N N . ARG A 1 91 ? -5.643 0.877 -18.052 1.00 68.25 91 ARG A N 1
ATOM 688 C CA . ARG A 1 91 ? -6.560 2.006 -18.264 1.00 68.25 91 ARG A CA 1
ATOM 689 C C . ARG A 1 91 ? -7.917 1.590 -18.830 1.00 68.25 91 ARG A C 1
ATOM 691 O O . ARG A 1 91 ? -8.855 2.388 -18.758 1.00 68.25 91 ARG A O 1
ATOM 698 N N . VAL A 1 92 ? -8.045 0.386 -19.390 1.00 58.62 92 VAL A N 1
ATOM 699 C CA . VAL A 1 92 ? -9.253 -0.024 -20.131 1.00 58.62 92 VAL A CA 1
ATOM 700 C C . VAL A 1 92 ? -10.409 -0.400 -19.195 1.00 58.62 92 VAL A C 1
ATOM 702 O O . VAL A 1 92 ? -11.567 -0.192 -19.550 1.00 58.62 92 VAL A O 1
ATOM 705 N N . ASP A 1 93 ? -10.131 -0.779 -17.945 1.00 56.22 93 ASP A N 1
ATOM 706 C CA . ASP A 1 93 ? -11.165 -1.135 -16.955 1.00 56.22 93 ASP A CA 1
ATOM 707 C C . ASP A 1 93 ? -11.782 0.059 -16.194 1.00 56.22 93 ASP A C 1
ATOM 709 O O . ASP A 1 93 ? -12.604 -0.118 -15.297 1.00 56.22 93 ASP A O 1
ATOM 713 N N . GLY A 1 94 ? -11.447 1.301 -16.564 1.00 51.88 94 GLY A N 1
ATOM 714 C CA . GLY A 1 94 ? -12.040 2.507 -15.964 1.00 51.88 94 GLY A CA 1
ATOM 715 C C . GLY A 1 94 ? -13.113 3.204 -16.808 1.00 51.88 94 GLY A C 1
ATOM 716 O O . GLY A 1 94 ? -13.745 4.147 -16.330 1.00 51.88 94 GLY A O 1
ATOM 717 N N . ARG A 1 95 ? -13.299 2.813 -18.077 1.00 46.38 95 ARG A N 1
ATOM 718 C CA . ARG A 1 95 ? -14.162 3.535 -19.033 1.00 46.38 95 ARG A CA 1
ATOM 719 C C . ARG A 1 95 ? -14.941 2.605 -19.961 1.00 46.38 95 ARG A C 1
ATOM 721 O O . ARG A 1 95 ? -14.864 2.741 -21.173 1.00 46.38 95 ARG A O 1
ATOM 728 N N . THR A 1 96 ? -15.755 1.723 -19.392 1.00 47.03 96 THR A N 1
ATOM 729 C CA . THR A 1 96 ? -16.942 1.208 -20.097 1.00 47.03 96 THR A CA 1
ATOM 730 C C . THR A 1 96 ? -18.124 1.096 -19.132 1.00 47.03 96 THR A C 1
ATOM 732 O O . THR A 1 96 ? -18.709 0.037 -18.947 1.00 47.03 96 THR A O 1
ATOM 735 N N . LEU A 1 97 ? -18.485 2.208 -18.488 1.00 40.94 97 LEU A N 1
ATOM 736 C CA . LEU A 1 97 ? -19.868 2.427 -18.063 1.00 40.94 97 LEU A CA 1
ATOM 737 C C . LEU A 1 97 ? -20.528 3.243 -19.177 1.00 40.94 97 LEU A C 1
ATOM 739 O O . LEU A 1 97 ? -20.364 4.456 -19.255 1.00 40.94 97 LEU A O 1
ATOM 743 N N . SER A 1 98 ? -21.120 2.484 -20.101 1.00 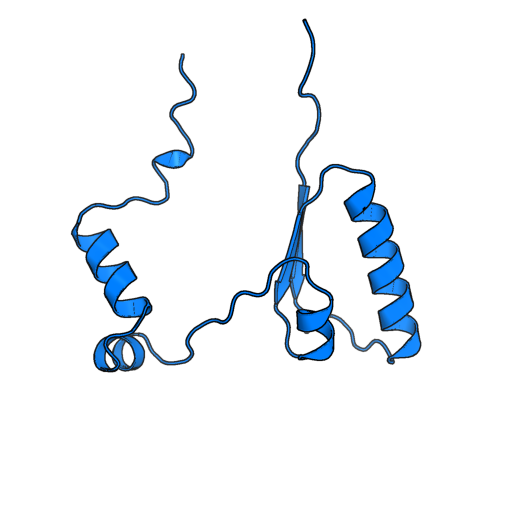41.53 98 SER A N 1
ATOM 744 C CA . SER A 1 98 ? -22.184 2.816 -21.059 1.00 41.53 98 SER A CA 1
ATOM 745 C C . SER A 1 98 ? -22.660 4.275 -21.119 1.00 41.53 98 SER A C 1
ATOM 747 O O . SER A 1 98 ? -23.159 4.812 -20.128 1.00 41.53 98 SER A O 1
ATOM 749 N N . GLN A 1 99 ? -22.618 4.842 -22.334 1.00 37.25 99 GLN A N 1
ATOM 750 C CA . GLN A 1 99 ? -23.719 5.697 -22.796 1.00 37.25 99 GLN A CA 1
ATOM 751 C C . GLN A 1 99 ? -25.032 4.911 -22.788 1.00 37.25 99 GLN A C 1
ATOM 753 O O . GLN A 1 99 ? -24.974 3.698 -23.099 1.00 37.25 99 GLN A O 1
#

Foldseek 3Di:
DDDDPADAEEAEEEPVPDPDDPVVVVVVVVVVVVVCVVRNYHYDYDDPDPVVQVVDPDHDDDDDDDLVVVVVVVDPSVVVVVCVVVVDDPVPVPPPPDD

Secondary structure (DSSP, 8-state):
--------PEEEEETTS----HHHHHHHHHHHHHHHHTTT-EEEEE-SSHHHHTTSS-------S-HHHHHHTTSHHHHHHHHHHTT--TTGGGS-S--

Sequence (99 aa):
MSRFGGSYAVLLLDEATAAIVSASEAAFRAALRASVSSQDRAVLTVAHRLSTSREADQVLVMEEGTPEDLMRRQGRFTALLELEAAGWDWRVDGRTLSQ

pLDDT: mean 73.45, std 16.58, range [35.91, 94.88]